Protein AF-A0AAE3HNA1-F1 (afdb_monomer_lite)

Foldseek 3Di:
DDDDDDDDPDPDPPPPPPDPPPDPPPPPPDPPDAQDPVLLVVLLVQCLVPLLPSLVSLVRVVSNCVPVVLADADDDCLLLVLVPDPVQDPSLSSSLVSQLVSQQVVVCVVVVHNDGDSLSSLVSSLVVVVVVCVVPVPDDDPLSVVLVVCVVVVNNSVSSCVSPPDPPPPD

Structure (mmCIF, N/CA/C/O backbone):
data_AF-A0AAE3HNA1-F1
#
_entry.id   AF-A0AAE3HNA1-F1
#
loop_
_atom_site.group_PDB
_atom_site.id
_atom_site.type_symbol
_atom_site.label_atom_id
_atom_site.label_alt_id
_atom_site.label_comp_id
_atom_site.label_asym_id
_atom_site.label_entity_id
_atom_site.label_seq_id
_atom_site.pdbx_PDB_ins_code
_atom_site.Cartn_x
_atom_site.Cartn_y
_atom_site.Cartn_z
_atom_site.occupancy
_atom_site.B_iso_or_equiv
_atom_site.auth_seq_id
_atom_site.auth_comp_id
_atom_site.auth_asym_id
_atom_site.auth_atom_id
_atom_site.pdbx_PDB_model_num
ATOM 1 N N . MET A 1 1 ? 26.282 79.566 -9.512 1.00 41.69 1 MET A N 1
ATOM 2 C CA . MET A 1 1 ? 27.658 79.665 -8.970 1.00 41.69 1 MET A CA 1
ATOM 3 C C . MET A 1 1 ? 28.202 78.246 -8.859 1.00 41.69 1 MET A C 1
ATOM 5 O O . MET A 1 1 ? 27.621 77.474 -8.119 1.00 41.69 1 MET A O 1
ATOM 9 N N . HIS A 1 2 ? 29.028 77.785 -9.811 1.00 50.00 2 HIS A N 1
ATOM 10 C CA . HIS A 1 2 ? 30.511 77.791 -9.738 1.00 50.00 2 HIS A CA 1
ATOM 11 C C . HIS A 1 2 ? 30.996 77.009 -8.497 1.00 50.00 2 HIS A C 1
ATOM 13 O O . HIS A 1 2 ? 30.701 77.446 -7.397 1.00 50.00 2 HIS A O 1
ATOM 19 N N . TYR A 1 3 ? 31.664 75.849 -8.551 1.00 51.16 3 TYR A N 1
ATOM 20 C CA . TYR A 1 3 ? 32.868 75.396 -9.281 1.00 51.16 3 TYR A CA 1
ATOM 21 C C . TYR A 1 3 ? 32.835 73.838 -9.339 1.00 51.16 3 TYR A C 1
ATOM 23 O O . TYR A 1 3 ? 32.385 73.227 -8.382 1.00 51.16 3 TYR A O 1
ATOM 31 N N . MET A 1 4 ? 33.115 73.113 -10.430 1.00 50.62 4 MET A N 1
ATOM 32 C CA . MET A 1 4 ? 34.336 72.980 -11.246 1.00 50.62 4 MET A CA 1
ATOM 33 C C . MET A 1 4 ? 35.425 72.064 -10.632 1.00 50.62 4 MET A C 1
ATOM 35 O O . MET A 1 4 ? 35.995 72.421 -9.609 1.00 50.62 4 MET A O 1
ATOM 39 N N . LYS A 1 5 ? 35.812 71.019 -11.407 1.00 53.47 5 LYS A N 1
ATOM 40 C CA . LYS A 1 5 ? 37.110 70.280 -11.417 1.00 53.47 5 LYS A CA 1
ATOM 41 C C . LYS A 1 5 ? 37.351 69.348 -10.200 1.00 53.47 5 LYS A C 1
ATOM 43 O O . LYS A 1 5 ? 37.182 69.775 -9.077 1.00 53.47 5 LYS A O 1
ATOM 48 N N . ARG A 1 6 ? 37.828 68.098 -10.302 1.00 55.09 6 ARG A N 1
ATOM 49 C CA . ARG A 1 6 ? 38.855 67.497 -11.184 1.00 55.09 6 ARG A CA 1
ATOM 50 C C . ARG A 1 6 ? 39.138 66.050 -10.709 1.00 55.09 6 ARG A C 1
ATOM 52 O O . ARG A 1 6 ? 38.992 65.814 -9.518 1.00 55.09 6 ARG A O 1
ATOM 59 N N . CYS A 1 7 ? 39.740 65.226 -11.580 1.00 45.84 7 CYS A N 1
ATOM 60 C CA . CYS A 1 7 ? 40.621 64.087 -11.237 1.00 45.84 7 CYS A CA 1
ATOM 61 C C . CYS A 1 7 ? 39.931 62.861 -10.596 1.00 45.84 7 CYS A C 1
ATOM 63 O O . CYS A 1 7 ? 39.050 62.992 -9.772 1.00 45.84 7 CYS A O 1
ATOM 65 N N . LEU A 1 8 ? 40.270 61.613 -10.892 1.00 56.12 8 LEU A N 1
ATOM 66 C CA . LEU A 1 8 ? 41.415 61.030 -11.573 1.00 56.12 8 LEU A CA 1
ATOM 67 C C . LEU A 1 8 ? 40.927 59.657 -12.061 1.00 56.12 8 LEU A C 1
ATOM 69 O O . LEU A 1 8 ? 40.432 58.866 -11.261 1.00 56.12 8 LEU A O 1
ATOM 73 N N . ILE A 1 9 ? 41.017 59.385 -13.361 1.00 54.09 9 ILE A N 1
ATOM 74 C CA . ILE A 1 9 ? 40.744 58.052 -13.906 1.00 54.09 9 ILE A CA 1
ATOM 75 C C . ILE A 1 9 ? 41.926 57.170 -13.503 1.00 54.09 9 ILE A C 1
ATOM 77 O O . ILE A 1 9 ? 43.026 57.322 -14.031 1.00 54.09 9 ILE A O 1
ATOM 81 N N . LEU A 1 10 ? 41.708 56.294 -12.525 1.00 55.12 10 LEU A N 1
ATOM 82 C CA . LEU A 1 10 ? 42.666 55.278 -12.102 1.00 55.12 10 LEU A CA 1
ATOM 83 C C . LEU A 1 10 ? 42.413 54.026 -12.948 1.00 55.12 10 LEU A C 1
ATOM 85 O O . LEU A 1 10 ? 41.549 53.205 -12.655 1.00 55.12 10 LEU A O 1
ATOM 89 N N . LEU A 1 11 ? 43.146 53.937 -14.057 1.00 55.12 11 LEU A N 1
ATOM 90 C CA . LEU A 1 11 ? 43.232 52.754 -14.907 1.00 55.12 11 LEU A CA 1
ATOM 91 C C . LEU A 1 11 ? 44.055 51.699 -14.157 1.00 55.12 11 LEU A C 1
ATOM 93 O O . LEU A 1 11 ? 45.282 51.673 -14.228 1.00 55.12 11 LEU A O 1
ATOM 97 N N . VAL A 1 12 ? 43.371 50.864 -13.377 1.00 64.06 12 VAL A N 1
ATOM 98 C CA . VAL A 1 12 ? 43.968 49.686 -12.745 1.00 64.06 12 VAL A CA 1
ATOM 99 C C . VAL A 1 12 ? 44.123 48.619 -13.826 1.00 64.06 12 VAL A C 1
ATOM 101 O O . VAL A 1 12 ? 43.146 48.022 -14.272 1.00 64.06 12 VAL A O 1
ATOM 104 N N . LEU A 1 13 ? 45.363 48.407 -14.277 1.00 50.62 13 LEU A N 1
ATOM 105 C CA . LEU A 1 13 ? 45.740 47.229 -15.055 1.00 50.62 13 LEU A CA 1
ATOM 106 C C . LEU A 1 13 ? 45.528 45.985 -14.178 1.00 50.62 13 LEU A C 1
ATOM 108 O O . LEU A 1 13 ? 46.375 45.642 -13.355 1.00 50.62 13 LEU A O 1
ATOM 112 N N . CYS A 1 14 ? 44.400 45.299 -14.360 1.00 52.56 14 CYS A N 1
ATOM 113 C CA . CYS A 1 14 ? 44.241 43.927 -13.893 1.00 52.56 14 CYS A CA 1
ATOM 114 C C . CYS A 1 14 ? 45.114 43.024 -14.768 1.00 52.56 14 CYS A C 1
ATOM 116 O O . CYS A 1 14 ? 44.762 42.692 -15.899 1.00 52.56 14 CYS A O 1
ATOM 118 N N . ALA A 1 15 ? 46.275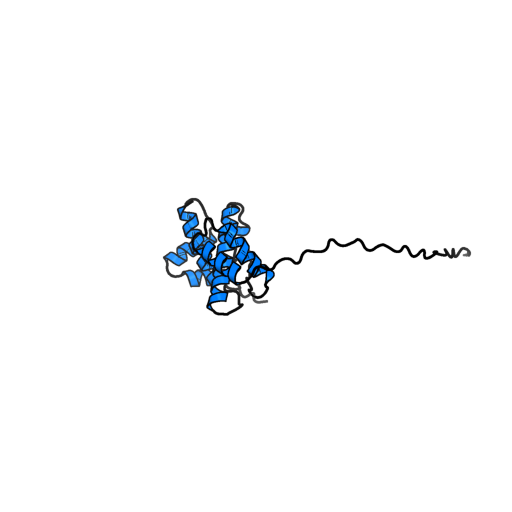 42.645 -14.238 1.00 56.34 15 ALA A N 1
ATOM 119 C CA . ALA A 1 15 ? 47.047 41.533 -14.760 1.00 56.34 15 ALA A CA 1
ATOM 120 C C . ALA A 1 15 ? 46.180 40.267 -14.670 1.00 56.34 15 ALA A C 1
ATOM 122 O O . ALA A 1 15 ? 45.877 39.785 -13.581 1.00 56.34 15 ALA A O 1
ATOM 123 N N . MET A 1 16 ? 45.747 39.761 -15.823 1.00 59.88 16 MET A N 1
ATOM 124 C CA . MET A 1 16 ? 45.031 38.494 -15.961 1.00 59.88 16 MET A CA 1
ATOM 125 C C . MET A 1 16 ? 46.012 37.346 -15.699 1.00 59.88 16 MET A C 1
ATOM 127 O O . MET A 1 16 ? 46.535 36.727 -16.625 1.00 59.88 16 MET A O 1
ATOM 131 N N . THR A 1 17 ? 46.311 37.071 -14.432 1.00 63.53 17 THR A N 1
ATOM 132 C CA . THR A 1 17 ? 46.948 35.813 -14.049 1.00 63.53 17 THR A CA 1
ATOM 133 C C . THR A 1 17 ? 45.918 34.711 -14.260 1.00 63.53 17 THR A C 1
ATOM 135 O O . THR A 1 17 ? 45.008 34.549 -13.449 1.00 63.53 17 THR A O 1
ATOM 138 N N . SER A 1 18 ? 46.030 33.989 -15.376 1.00 60.44 18 SER A N 1
ATOM 139 C CA . SER A 1 18 ? 45.295 32.742 -15.591 1.00 60.44 18 SER A CA 1
ATOM 140 C C . SER A 1 18 ? 45.758 31.738 -14.542 1.00 60.44 18 SER A C 1
ATOM 142 O O . SER A 1 18 ? 46.780 31.075 -14.702 1.00 60.44 18 SER A O 1
ATOM 144 N N . VAL A 1 19 ? 45.034 31.673 -13.429 1.00 67.06 19 VAL A N 1
ATOM 145 C CA . VAL A 1 19 ? 45.132 30.554 -12.502 1.00 67.06 19 VAL A CA 1
ATOM 146 C C . VAL A 1 19 ? 44.457 29.391 -13.212 1.00 67.06 19 VAL A C 1
ATOM 148 O O . VAL A 1 19 ? 43.245 29.408 -13.413 1.00 67.06 19 VAL A O 1
ATOM 151 N N . ALA A 1 20 ? 45.249 28.412 -13.647 1.00 69.38 20 ALA A N 1
ATOM 152 C CA . ALA A 1 20 ? 44.728 27.113 -14.038 1.00 69.38 20 ALA A CA 1
ATOM 153 C C . ALA A 1 20 ? 44.103 26.492 -12.783 1.00 69.38 20 ALA A C 1
ATOM 155 O O . ALA A 1 20 ? 44.800 25.928 -11.940 1.00 69.38 20 ALA A O 1
ATOM 156 N N . VAL A 1 21 ? 42.798 26.697 -12.607 1.00 74.44 21 VAL A N 1
ATOM 157 C CA . VAL A 1 21 ? 42.011 25.988 -11.604 1.00 74.44 21 VAL A CA 1
ATOM 158 C C . VAL A 1 21 ? 42.006 24.540 -12.067 1.00 74.44 21 VAL A C 1
ATOM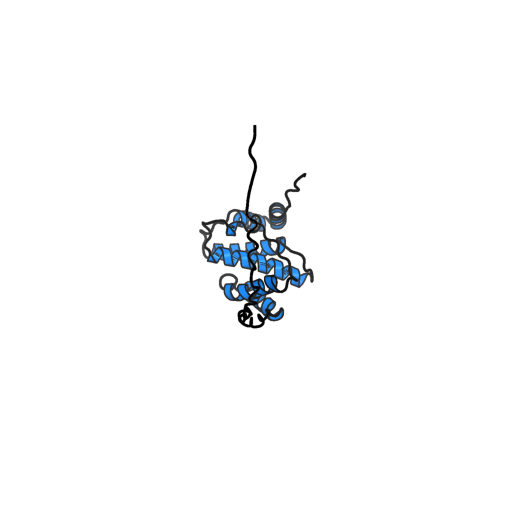 160 O O . VAL A 1 21 ? 41.356 24.211 -13.054 1.00 74.44 21 VAL A O 1
ATOM 163 N N . ALA A 1 22 ? 42.814 23.703 -11.416 1.00 71.31 22 ALA A N 1
ATOM 164 C CA . ALA A 1 22 ? 42.706 22.263 -11.569 1.00 71.31 22 ALA A CA 1
ATOM 165 C C . ALA A 1 22 ? 41.263 21.898 -11.215 1.00 71.31 22 ALA A C 1
ATOM 167 O O . ALA A 1 22 ? 40.828 22.149 -10.087 1.00 71.31 22 ALA A O 1
ATOM 168 N N . GLU A 1 23 ? 40.511 21.413 -12.203 1.00 72.75 23 GLU A N 1
ATOM 169 C CA . GLU A 1 23 ? 39.147 20.954 -11.986 1.00 72.75 23 GLU A CA 1
ATOM 170 C C . GLU A 1 23 ? 39.203 19.885 -10.888 1.00 72.75 23 GLU A C 1
ATOM 172 O O . GLU A 1 23 ? 40.023 18.964 -10.983 1.00 72.75 23 GLU A O 1
ATOM 177 N N . PRO A 1 24 ? 38.440 20.048 -9.792 1.00 76.31 24 PRO A N 1
ATOM 178 C CA . PRO A 1 24 ? 38.412 19.052 -8.739 1.00 76.31 24 PRO A CA 1
ATOM 179 C C . PRO A 1 24 ? 38.017 17.721 -9.371 1.00 76.31 24 PRO A C 1
ATOM 181 O O . PRO A 1 24 ? 37.019 17.647 -10.082 1.00 76.31 24 PRO A O 1
ATOM 184 N N . ASP A 1 25 ? 38.841 16.704 -9.132 1.00 74.31 25 ASP A N 1
ATOM 185 C CA . ASP A 1 25 ? 38.638 15.337 -9.602 1.00 74.31 25 ASP A CA 1
ATOM 186 C C . ASP A 1 25 ? 37.296 14.858 -9.027 1.00 74.31 25 ASP A C 1
ATOM 188 O O . ASP A 1 25 ? 37.198 14.504 -7.846 1.00 74.31 25 ASP A O 1
ATOM 192 N N . GLU A 1 26 ? 36.216 14.992 -9.806 1.00 76.94 26 GLU A N 1
ATOM 193 C CA . GLU A 1 26 ? 34.891 14.614 -9.335 1.00 76.94 26 GLU A CA 1
ATOM 194 C C . GLU A 1 26 ? 34.929 13.115 -9.034 1.00 76.94 26 GLU A C 1
ATOM 196 O O . GLU A 1 26 ? 35.356 12.330 -9.890 1.00 76.94 26 GLU A O 1
ATOM 201 N N . PRO A 1 27 ? 34.506 12.686 -7.829 1.00 75.88 27 PRO A N 1
ATOM 202 C CA . PRO A 1 27 ? 34.518 11.279 -7.477 1.00 75.88 27 PRO A CA 1
ATOM 203 C C . PRO A 1 27 ? 33.754 10.516 -8.553 1.00 75.88 27 PRO A C 1
ATOM 205 O O . PRO A 1 27 ? 32.566 10.760 -8.775 1.00 75.88 27 PRO A O 1
ATOM 208 N N . ARG A 1 28 ? 34.471 9.626 -9.252 1.00 73.56 28 ARG A N 1
ATOM 209 C CA . ARG A 1 28 ? 33.941 8.800 -10.336 1.00 73.56 28 ARG A CA 1
ATOM 210 C C . ARG A 1 28 ? 32.699 8.088 -9.801 1.00 73.56 28 ARG A C 1
ATOM 212 O O . ARG A 1 28 ? 32.819 7.154 -9.013 1.00 73.56 28 ARG A O 1
ATOM 219 N N . ARG A 1 29 ? 31.512 8.570 -10.183 1.00 69.25 29 ARG A N 1
ATOM 220 C CA . ARG A 1 29 ? 30.237 7.965 -9.788 1.00 69.25 29 ARG A CA 1
ATOM 221 C C . ARG A 1 29 ? 30.242 6.548 -10.336 1.00 69.25 29 ARG A C 1
ATOM 223 O O . ARG A 1 29 ? 30.259 6.366 -11.554 1.00 69.25 29 ARG A O 1
ATOM 230 N N . GLU A 1 30 ? 30.291 5.557 -9.451 1.00 65.81 30 GLU A N 1
ATOM 231 C CA . GLU A 1 30 ? 30.072 4.182 -9.876 1.00 65.81 30 GLU A CA 1
ATOM 232 C C . GLU A 1 30 ? 28.720 4.122 -10.598 1.00 65.81 30 GLU A C 1
ATOM 234 O O . GLU A 1 30 ? 27.766 4.763 -10.135 1.00 65.81 30 GLU A O 1
ATOM 239 N N . PRO A 1 31 ? 28.623 3.418 -11.742 1.00 66.06 31 PRO A N 1
ATOM 240 C CA . PRO A 1 31 ? 27.353 3.240 -12.425 1.00 66.06 31 PRO A CA 1
ATOM 241 C C . PRO A 1 31 ? 26.350 2.682 -11.417 1.00 66.06 31 PRO A C 1
ATOM 243 O O . PRO A 1 31 ? 26.531 1.572 -10.914 1.00 66.06 31 PRO A O 1
ATOM 246 N N . GLN A 1 32 ? 25.326 3.464 -11.070 1.00 70.88 32 GLN A N 1
ATOM 247 C CA . GLN A 1 32 ? 24.271 2.975 -10.195 1.00 70.88 32 GLN A CA 1
ATOM 248 C C . GLN A 1 32 ? 23.604 1.815 -10.923 1.00 70.88 32 GLN A C 1
ATOM 250 O O . GLN A 1 32 ? 23.008 1.997 -11.983 1.00 70.88 32 GLN A O 1
ATOM 255 N N . ARG A 1 33 ? 23.782 0.602 -10.394 1.00 74.56 33 ARG A N 1
ATOM 256 C CA . ARG A 1 33 ? 23.154 -0.590 -10.953 1.00 74.56 33 ARG A CA 1
ATOM 257 C C . ARG A 1 33 ? 21.644 -0.415 -10.818 1.00 74.56 33 ARG A C 1
ATOM 259 O O . ARG A 1 33 ? 21.127 -0.383 -9.698 1.00 74.56 33 ARG A O 1
ATOM 266 N N . THR A 1 34 ? 20.978 -0.259 -11.955 1.00 88.50 34 THR A N 1
ATOM 267 C CA . THR A 1 34 ? 19.521 -0.220 -12.044 1.00 88.50 34 THR A CA 1
ATOM 268 C C . THR A 1 34 ? 18.964 -1.574 -11.610 1.00 88.50 34 THR A C 1
ATOM 270 O O . THR A 1 34 ? 19.585 -2.619 -11.834 1.00 88.50 34 THR A O 1
ATOM 273 N N . VAL A 1 35 ? 17.827 -1.559 -10.913 1.00 93.94 35 VAL A N 1
ATOM 274 C CA . VAL A 1 35 ? 17.120 -2.791 -10.533 1.00 93.94 35 VAL A CA 1
ATOM 275 C C . VAL A 1 35 ? 16.569 -3.436 -11.805 1.00 93.94 35 VAL A C 1
ATOM 277 O O . VAL A 1 35 ? 15.977 -2.746 -12.630 1.00 93.94 35 VAL A O 1
ATOM 280 N N . ALA A 1 36 ? 16.780 -4.739 -11.997 1.00 94.75 36 ALA A N 1
ATOM 281 C CA . ALA A 1 36 ? 16.198 -5.437 -13.139 1.00 94.75 36 ALA A CA 1
ATOM 282 C C . ALA A 1 36 ? 14.690 -5.638 -12.926 1.00 94.75 36 ALA A C 1
ATOM 284 O O . ALA A 1 36 ? 14.255 -5.915 -11.808 1.00 94.75 36 ALA A O 1
ATOM 285 N N . LYS A 1 37 ? 13.892 -5.573 -14.002 1.00 94.50 37 LYS A N 1
ATOM 286 C CA . LYS A 1 37 ? 12.435 -5.787 -13.932 1.00 94.50 37 LYS A CA 1
ATOM 287 C C . LYS A 1 37 ? 12.067 -7.118 -13.267 1.00 94.50 37 LYS A C 1
ATOM 289 O O . LYS A 1 37 ? 11.152 -7.151 -12.455 1.00 94.50 37 LYS A O 1
ATOM 294 N N . SER A 1 38 ? 12.788 -8.199 -13.575 1.00 96.19 38 SER A N 1
ATOM 295 C CA . SER A 1 38 ? 12.564 -9.515 -12.956 1.00 96.19 38 SER A CA 1
ATOM 296 C C . SER A 1 38 ? 12.725 -9.475 -11.436 1.00 96.19 38 SER A C 1
ATOM 298 O O . SER A 1 38 ? 11.866 -9.981 -10.727 1.00 96.19 38 SER A O 1
ATOM 300 N N . ASP A 1 39 ? 13.764 -8.799 -10.938 1.00 96.56 39 ASP A N 1
ATOM 301 C CA . ASP A 1 39 ? 14.030 -8.685 -9.499 1.00 96.56 39 ASP A CA 1
ATOM 302 C C . ASP A 1 39 ? 12.926 -7.877 -8.798 1.00 96.56 39 ASP A C 1
ATOM 304 O O . ASP A 1 39 ? 12.551 -8.171 -7.665 1.00 96.56 39 ASP A O 1
ATOM 308 N N . ALA A 1 40 ? 12.389 -6.856 -9.475 1.00 96.69 40 ALA A N 1
ATOM 309 C CA . ALA A 1 40 ? 11.267 -6.069 -8.974 1.00 96.69 40 ALA A CA 1
ATOM 310 C C . ALA A 1 40 ? 9.966 -6.882 -8.910 1.00 96.69 40 ALA A C 1
ATOM 312 O O . ALA A 1 40 ? 9.238 -6.772 -7.928 1.00 96.69 40 ALA A O 1
ATOM 313 N N . VAL A 1 41 ? 9.688 -7.711 -9.920 1.00 97.19 41 VAL A N 1
ATOM 314 C CA . VAL A 1 41 ? 8.512 -8.599 -9.942 1.00 97.19 41 VAL A CA 1
ATOM 315 C C . VAL A 1 41 ? 8.616 -9.677 -8.859 1.00 97.19 41 VAL A C 1
ATOM 317 O O . VAL A 1 41 ? 7.666 -9.884 -8.110 1.00 97.19 41 VAL A O 1
ATOM 320 N N . ASP A 1 42 ? 9.781 -10.306 -8.694 1.00 98.12 42 ASP A N 1
ATOM 321 C CA . ASP A 1 42 ? 9.995 -11.290 -7.625 1.00 98.12 42 ASP A CA 1
ATOM 322 C C . ASP A 1 42 ? 9.820 -10.656 -6.235 1.00 98.12 42 ASP A C 1
ATOM 324 O O . ASP A 1 42 ? 9.208 -11.237 -5.334 1.00 98.12 42 ASP A O 1
ATOM 328 N N . ALA A 1 43 ? 10.315 -9.428 -6.060 1.00 98.19 43 ALA A N 1
ATOM 329 C CA . ALA A 1 43 ? 10.148 -8.680 -4.823 1.00 98.19 43 ALA A CA 1
ATOM 330 C C . ALA A 1 43 ? 8.693 -8.247 -4.570 1.00 98.19 43 ALA A C 1
ATOM 332 O O . ALA A 1 43 ? 8.261 -8.229 -3.416 1.00 98.19 43 ALA A O 1
ATOM 333 N N . LEU A 1 44 ? 7.934 -7.916 -5.620 1.00 98.31 44 LEU A N 1
ATOM 334 C CA . LEU A 1 44 ? 6.500 -7.636 -5.530 1.00 98.31 44 LEU A CA 1
ATOM 335 C C . LEU A 1 44 ? 5.750 -8.856 -4.986 1.00 98.31 44 LEU A C 1
ATOM 337 O O . LEU A 1 44 ? 5.062 -8.732 -3.975 1.00 98.31 44 LEU A O 1
ATOM 341 N N . HIS A 1 45 ? 5.954 -10.033 -5.584 1.00 98.38 45 HIS A N 1
ATOM 342 C CA . HIS A 1 45 ? 5.318 -11.270 -5.126 1.00 98.38 45 HIS A CA 1
ATOM 343 C C . HIS A 1 45 ? 5.718 -11.614 -3.684 1.00 98.38 45 HIS A C 1
ATOM 345 O O . HIS A 1 45 ? 4.861 -11.882 -2.846 1.00 98.38 45 HIS A O 1
ATOM 351 N N . SER A 1 46 ? 7.010 -11.504 -3.349 1.00 98.50 46 SER A N 1
ATOM 352 C CA . SER A 1 46 ? 7.481 -11.741 -1.980 1.00 98.50 46 SER A CA 1
ATOM 353 C C . SER A 1 46 ? 6.849 -10.789 -0.959 1.00 98.50 46 SER A C 1
ATOM 355 O O . SER A 1 46 ? 6.618 -11.195 0.179 1.00 98.50 46 SER A O 1
ATOM 357 N N . PHE A 1 47 ? 6.595 -9.528 -1.327 1.00 98.69 47 PHE A N 1
ATOM 358 C CA . PHE A 1 47 ? 5.862 -8.597 -0.471 1.00 98.69 47 PHE A CA 1
ATOM 359 C C . PHE A 1 47 ? 4.381 -8.968 -0.380 1.00 98.69 47 PHE A C 1
ATOM 361 O O . PHE A 1 47 ? 3.805 -8.865 0.699 1.00 98.69 47 PHE A O 1
ATOM 368 N N . GLN A 1 48 ? 3.768 -9.408 -1.480 1.00 98.38 48 GLN A N 1
ATOM 369 C CA . GLN A 1 48 ? 2.352 -9.762 -1.498 1.00 98.38 48 GLN A CA 1
ATOM 370 C C . GLN A 1 48 ? 2.022 -10.973 -0.618 1.00 98.38 48 GLN A C 1
ATOM 372 O O . GLN A 1 48 ? 0.974 -10.985 0.041 1.00 98.38 48 GLN A O 1
ATOM 377 N N . ASP A 1 49 ? 2.945 -11.932 -0.551 1.00 98.44 49 ASP A N 1
ATOM 378 C CA . ASP A 1 49 ? 2.844 -13.123 0.292 1.00 98.44 49 ASP A CA 1
ATOM 379 C C . ASP A 1 49 ? 2.871 -12.784 1.796 1.00 98.44 49 ASP A C 1
ATOM 381 O O . ASP A 1 49 ? 2.053 -13.296 2.566 1.00 98.44 49 ASP A O 1
ATOM 385 N N . ASP A 1 50 ? 3.767 -11.887 2.225 1.00 98.50 50 ASP A N 1
ATOM 386 C CA . ASP A 1 50 ? 3.894 -11.446 3.624 1.00 98.50 50 ASP A CA 1
ATOM 387 C C . ASP A 1 50 ? 4.119 -9.924 3.733 1.00 98.50 50 ASP A C 1
ATOM 389 O O . ASP A 1 50 ? 5.231 -9.456 4.014 1.00 98.50 50 ASP A O 1
ATOM 393 N N . PRO A 1 51 ? 3.065 -9.107 3.563 1.00 98.31 51 PRO A N 1
ATOM 394 C CA . PRO A 1 51 ? 3.207 -7.652 3.522 1.00 98.31 51 PRO A CA 1
ATOM 395 C C . PRO A 1 51 ? 3.597 -7.058 4.879 1.00 98.31 51 PRO A C 1
ATOM 397 O O . PRO A 1 51 ? 4.170 -5.968 4.943 1.00 98.31 51 PRO A O 1
ATOM 400 N N . LEU A 1 52 ? 3.325 -7.767 5.983 1.00 98.25 52 LEU A N 1
ATOM 401 C CA . LEU A 1 52 ? 3.647 -7.278 7.321 1.00 98.25 52 LEU A CA 1
ATOM 402 C C . LEU A 1 52 ? 5.141 -7.376 7.620 1.00 98.25 52 LEU A C 1
ATOM 404 O O . LEU A 1 52 ? 5.633 -6.573 8.414 1.00 98.25 52 LEU A O 1
ATOM 408 N N . ASN A 1 53 ? 5.872 -8.295 6.983 1.00 98.19 53 ASN A N 1
ATOM 409 C CA . ASN A 1 53 ? 7.326 -8.428 7.128 1.00 98.19 53 ASN A CA 1
ATOM 410 C C . ASN A 1 53 ? 8.109 -8.108 5.841 1.00 98.19 53 ASN A C 1
ATOM 412 O O . ASN A 1 53 ? 9.335 -8.008 5.879 1.00 98.19 53 ASN A O 1
ATOM 416 N N . GLY A 1 54 ? 7.422 -7.871 4.724 1.00 97.69 54 GLY A N 1
ATOM 417 C CA . GLY A 1 54 ? 8.005 -7.724 3.390 1.00 97.69 54 GLY A CA 1
ATOM 418 C C . GLY A 1 54 ? 8.661 -6.377 3.068 1.00 97.69 54 GLY A C 1
ATOM 419 O O . GLY A 1 54 ? 9.012 -6.145 1.914 1.00 97.69 54 GLY A O 1
ATOM 420 N N . LEU A 1 55 ? 8.861 -5.468 4.030 1.00 98.31 55 LEU A N 1
ATOM 421 C CA . LEU A 1 55 ? 9.471 -4.152 3.757 1.00 98.31 55 LEU A CA 1
ATOM 422 C C . LEU A 1 55 ? 10.827 -4.211 3.016 1.00 98.31 55 LEU A C 1
ATOM 424 O O . LEU A 1 55 ? 11.045 -3.361 2.152 1.00 98.31 55 LEU A O 1
ATOM 428 N N . PRO A 1 56 ? 11.738 -5.171 3.285 1.00 98.00 56 PRO A N 1
ATOM 429 C CA . PRO A 1 56 ? 12.957 -5.314 2.488 1.00 98.00 56 PRO A CA 1
ATOM 430 C C . PRO A 1 56 ? 12.682 -5.599 1.005 1.00 98.00 56 PRO A C 1
ATOM 432 O O . PRO A 1 56 ? 13.339 -5.015 0.147 1.00 98.00 56 PRO A O 1
ATOM 435 N N . ALA A 1 57 ? 11.689 -6.438 0.694 1.00 98.25 57 ALA A N 1
ATOM 436 C CA . ALA A 1 57 ? 11.267 -6.694 -0.681 1.00 98.25 57 ALA A CA 1
ATOM 437 C C . ALA A 1 57 ? 10.618 -5.442 -1.293 1.00 98.25 57 ALA A C 1
ATOM 439 O O . ALA A 1 57 ? 10.936 -5.055 -2.417 1.00 98.25 57 ALA A O 1
ATOM 440 N N . ALA A 1 58 ? 9.815 -4.717 -0.509 1.00 98.19 58 ALA A N 1
ATOM 441 C CA . ALA A 1 58 ? 9.181 -3.488 -0.967 1.00 98.19 58 ALA A CA 1
ATOM 442 C C . ALA A 1 58 ? 10.156 -2.412 -1.446 1.00 98.19 58 ALA A C 1
ATOM 444 O O . ALA A 1 58 ? 9.875 -1.699 -2.412 1.00 98.19 58 ALA A O 1
ATOM 445 N N . GLN A 1 59 ? 11.331 -2.320 -0.821 1.00 97.44 59 GLN A N 1
ATOM 446 C CA . GLN A 1 59 ? 12.380 -1.399 -1.256 1.00 97.44 59 GLN A CA 1
ATOM 447 C C . GLN A 1 59 ? 12.848 -1.678 -2.689 1.00 97.44 59 GLN A C 1
ATOM 449 O O . GLN A 1 59 ? 13.165 -0.733 -3.408 1.00 97.44 59 GLN A O 1
ATOM 454 N N . ILE A 1 60 ? 12.871 -2.942 -3.117 1.00 97.56 60 ILE A N 1
ATOM 455 C CA . ILE A 1 60 ? 13.371 -3.348 -4.434 1.00 97.56 60 ILE A CA 1
ATOM 456 C C . ILE A 1 60 ? 12.404 -2.894 -5.530 1.00 97.56 60 ILE A C 1
ATOM 458 O O . ILE A 1 60 ? 12.817 -2.156 -6.427 1.00 97.56 60 ILE A O 1
ATOM 462 N N . PHE A 1 61 ? 11.118 -3.256 -5.442 1.00 97.19 61 PHE A N 1
ATOM 463 C CA . PHE A 1 61 ? 10.151 -2.852 -6.468 1.00 97.19 61 PHE A CA 1
ATOM 464 C C . PHE A 1 61 ? 9.860 -1.349 -6.428 1.00 97.19 61 PHE A C 1
ATOM 466 O O . PHE A 1 61 ? 9.735 -0.727 -7.477 1.00 97.19 61 PHE A O 1
ATOM 473 N N . THR A 1 62 ? 9.837 -0.722 -5.245 1.00 96.31 62 THR A N 1
ATOM 474 C CA . THR A 1 62 ? 9.626 0.734 -5.144 1.00 96.31 62 THR A CA 1
ATOM 475 C C . THR A 1 62 ? 10.783 1.495 -5.789 1.00 96.31 62 THR A C 1
ATOM 477 O O . THR A 1 62 ? 10.573 2.507 -6.458 1.00 96.31 62 THR A O 1
ATOM 480 N N . LYS A 1 63 ? 12.020 1.005 -5.619 1.00 95.56 63 LYS A N 1
ATOM 481 C CA . LYS A 1 63 ? 13.193 1.567 -6.294 1.00 95.56 63 LYS A CA 1
ATOM 482 C C . LYS A 1 63 ? 13.080 1.416 -7.811 1.00 95.56 63 LYS A C 1
ATOM 484 O O . LYS A 1 63 ? 13.311 2.393 -8.512 1.00 95.56 63 LYS A O 1
ATOM 489 N N . TYR A 1 64 ? 12.688 0.239 -8.299 1.00 95.00 64 TYR A N 1
ATOM 490 C CA . TYR A 1 64 ? 12.474 0.002 -9.728 1.00 95.00 64 TYR A CA 1
ATOM 491 C C . TYR A 1 64 ? 11.430 0.959 -10.322 1.00 95.00 64 TYR A C 1
ATOM 493 O O . TYR A 1 64 ? 11.746 1.681 -11.263 1.00 95.00 64 TYR A O 1
ATOM 501 N N . VAL A 1 65 ? 10.244 1.056 -9.711 1.00 94.31 65 VAL A N 1
ATOM 502 C CA . VAL A 1 65 ? 9.174 1.983 -10.130 1.00 94.31 65 VAL A CA 1
ATOM 503 C C . VAL A 1 65 ? 9.673 3.431 -10.184 1.00 94.31 65 VAL A C 1
ATOM 505 O O . VAL A 1 65 ? 9.385 4.157 -11.130 1.00 94.31 65 VAL A O 1
ATOM 508 N N . LYS A 1 66 ? 10.467 3.854 -9.193 1.00 92.75 66 LYS A N 1
ATOM 509 C CA . LYS A 1 66 ? 11.009 5.216 -9.123 1.00 92.75 66 LYS A CA 1
ATOM 510 C C . LYS A 1 66 ? 12.080 5.509 -10.182 1.00 92.75 66 LYS A C 1
ATOM 512 O O . LYS A 1 66 ? 12.188 6.652 -10.619 1.00 92.75 66 LYS A O 1
ATOM 517 N N . GLU A 1 67 ? 12.922 4.533 -10.515 1.00 91.62 67 GLU A N 1
ATOM 518 C CA . GLU A 1 67 ? 14.113 4.735 -11.355 1.00 91.62 67 GLU A CA 1
ATOM 519 C C . GLU A 1 67 ? 13.876 4.457 -12.842 1.00 91.62 67 GLU A C 1
ATOM 521 O O . GLU A 1 67 ? 14.452 5.153 -13.673 1.00 91.62 67 GLU A O 1
ATOM 526 N N . ASP A 1 68 ? 13.052 3.463 -13.184 1.00 83.00 68 ASP A N 1
ATOM 527 C CA . ASP A 1 68 ? 12.843 3.033 -14.576 1.00 83.00 68 ASP A CA 1
ATOM 528 C C . ASP A 1 68 ? 12.014 4.054 -15.376 1.00 83.00 68 ASP A C 1
ATOM 530 O O . ASP A 1 68 ? 12.119 4.142 -16.595 1.00 83.00 68 ASP A O 1
ATOM 534 N N . GLY A 1 69 ? 11.187 4.855 -14.690 1.00 72.88 69 GLY A N 1
ATOM 535 C CA . GLY A 1 69 ? 10.357 5.907 -15.289 1.00 72.88 69 GLY A CA 1
ATOM 536 C C . GLY A 1 69 ? 9.214 5.398 -16.174 1.00 72.88 69 GLY A C 1
ATOM 537 O O . GLY A 1 69 ? 8.409 6.198 -16.644 1.00 72.88 69 GLY A O 1
ATOM 538 N N . GLU A 1 70 ? 9.130 4.084 -16.398 1.00 84.62 70 GLU A N 1
ATOM 539 C CA . GLU A 1 70 ? 8.074 3.459 -17.188 1.00 84.62 70 GLU A CA 1
ATOM 540 C C . GLU A 1 70 ? 6.751 3.336 -16.435 1.00 84.62 70 GLU A C 1
ATOM 542 O O . GLU A 1 70 ? 5.709 3.369 -17.076 1.00 84.62 70 GLU A O 1
ATOM 547 N N . TYR A 1 71 ? 6.787 3.201 -15.109 1.00 88.06 71 TYR A N 1
ATOM 548 C CA . TYR A 1 71 ? 5.592 3.050 -14.282 1.00 88.06 71 TYR A CA 1
ATOM 549 C C . TYR A 1 71 ? 5.288 4.377 -13.607 1.00 88.06 71 TYR A C 1
ATOM 551 O O . TYR A 1 71 ? 6.133 4.943 -12.908 1.00 88.06 71 TYR A O 1
ATOM 559 N N . HIS A 1 72 ? 4.082 4.885 -13.828 1.00 87.56 72 HIS A N 1
ATOM 560 C CA . HIS A 1 72 ? 3.643 6.134 -13.228 1.00 87.56 72 HIS A CA 1
ATOM 561 C C . HIS A 1 72 ? 2.732 5.837 -12.047 1.00 87.56 72 HIS A C 1
ATOM 563 O O . HIS A 1 72 ? 1.734 5.147 -12.213 1.00 87.56 72 HIS A O 1
ATOM 569 N N . ILE A 1 73 ? 3.076 6.354 -10.868 1.00 91.56 73 ILE A N 1
ATOM 570 C CA . ILE A 1 73 ? 2.219 6.271 -9.686 1.00 91.56 73 ILE A CA 1
ATOM 571 C C . ILE A 1 73 ? 1.959 7.686 -9.195 1.00 91.56 73 ILE A C 1
ATOM 573 O O . ILE A 1 73 ? 2.892 8.387 -8.786 1.00 91.56 73 ILE A O 1
ATOM 577 N N . SER A 1 74 ? 0.697 8.102 -9.242 1.00 90.19 74 SER A N 1
ATOM 578 C CA . SER A 1 74 ? 0.274 9.388 -8.703 1.00 90.19 74 SER A CA 1
ATOM 579 C C . SER A 1 74 ? 0.048 9.258 -7.202 1.00 90.19 74 SER A C 1
ATOM 581 O O . SER A 1 74 ? -0.617 8.346 -6.717 1.00 90.19 74 SER A O 1
ATOM 583 N N . MET A 1 75 ? 0.621 10.180 -6.435 1.00 90.31 75 MET A N 1
ATOM 584 C CA . MET A 1 75 ? 0.438 10.235 -4.990 1.00 90.31 75 MET A CA 1
ATOM 585 C C . MET A 1 75 ? 0.093 11.659 -4.584 1.00 90.31 75 MET A C 1
ATOM 587 O O . MET A 1 75 ? 0.915 12.567 -4.696 1.00 90.31 75 MET A O 1
ATOM 591 N N . THR A 1 76 ? -1.110 11.838 -4.053 1.00 92.31 76 THR A N 1
ATOM 592 C CA . THR A 1 76 ? -1.536 13.074 -3.393 1.00 92.31 76 THR A CA 1
ATOM 593 C C . THR A 1 76 ? -1.754 12.800 -1.909 1.00 92.31 76 THR A C 1
ATOM 595 O O . THR A 1 76 ? -1.992 11.660 -1.508 1.00 92.31 76 THR A O 1
ATOM 598 N N . GLU A 1 77 ? -1.704 13.835 -1.068 1.00 91.38 77 GLU A N 1
ATOM 599 C CA . GLU A 1 77 ? -1.966 13.676 0.372 1.00 91.38 77 GLU A CA 1
ATOM 600 C C . GLU A 1 77 ? -3.349 13.068 0.651 1.00 91.38 77 GLU A C 1
ATOM 602 O O . GLU A 1 77 ? -3.511 12.342 1.629 1.00 91.38 77 GLU A O 1
ATOM 607 N N . ARG A 1 78 ? -4.318 13.296 -0.246 1.00 91.06 78 ARG A N 1
ATOM 608 C CA . ARG A 1 78 ? -5.657 12.705 -0.181 1.00 91.06 78 ARG A CA 1
ATOM 609 C C . ARG A 1 78 ? -5.663 11.200 -0.432 1.00 91.06 78 ARG A C 1
ATOM 611 O O . ARG A 1 78 ? -6.479 10.518 0.170 1.00 91.06 78 ARG A O 1
ATOM 618 N N . LEU A 1 79 ? -4.778 10.681 -1.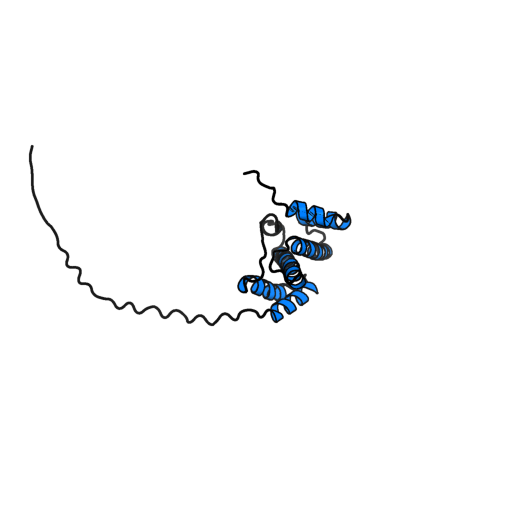285 1.00 93.19 79 LEU A N 1
ATOM 619 C CA . LEU A 1 79 ? -4.683 9.243 -1.573 1.00 93.19 79 LEU A CA 1
ATOM 620 C C . LEU A 1 79 ? -3.934 8.474 -0.483 1.00 93.19 79 LEU A C 1
ATOM 622 O O . LEU A 1 79 ? -4.208 7.299 -0.254 1.00 93.19 79 LEU A O 1
ATOM 626 N N . VAL A 1 80 ? -3.007 9.140 0.211 1.00 95.81 80 VAL A N 1
ATOM 627 C CA . VAL A 1 80 ? -2.179 8.538 1.266 1.00 95.81 80 VAL A CA 1
ATOM 628 C C . VAL A 1 80 ? -2.270 9.302 2.601 1.00 95.81 80 VAL A C 1
ATOM 630 O O . VAL A 1 80 ? -1.240 9.664 3.182 1.00 95.81 80 VAL A O 1
ATOM 633 N N . PRO A 1 81 ? -3.478 9.536 3.154 1.00 94.56 81 PRO A N 1
ATOM 634 C CA . PRO A 1 81 ? -3.683 10.429 4.304 1.00 94.56 81 PRO A CA 1
ATOM 635 C C . PRO A 1 81 ? -2.955 9.954 5.573 1.00 94.56 81 PRO A C 1
ATOM 637 O O . PRO A 1 81 ? -2.514 10.752 6.408 1.00 94.56 81 PRO A O 1
ATOM 640 N N . TRP A 1 82 ? -2.711 8.645 5.699 1.00 97.00 82 TRP A N 1
ATOM 641 C CA . TRP A 1 82 ? -1.935 8.075 6.804 1.00 97.00 82 TRP A CA 1
ATOM 642 C C . TRP A 1 82 ? -0.484 8.572 6.849 1.00 97.00 82 TRP A C 1
ATOM 644 O O . TRP A 1 82 ? 0.136 8.553 7.915 1.00 97.00 82 TRP A O 1
ATOM 654 N N . MET A 1 83 ? 0.077 9.044 5.730 1.00 97.44 83 MET A N 1
ATOM 655 C CA . MET A 1 83 ? 1.462 9.518 5.672 1.00 97.44 83 MET A CA 1
ATOM 656 C C . MET A 1 83 ? 1.679 10.759 6.540 1.00 97.44 83 MET A C 1
ATOM 658 O O . MET A 1 83 ? 2.706 10.861 7.221 1.00 97.44 83 MET A O 1
ATOM 662 N N . VAL A 1 84 ? 0.689 11.650 6.618 1.00 95.75 84 VAL A N 1
ATOM 663 C CA . VAL A 1 84 ? 0.762 12.880 7.423 1.00 95.75 84 VAL A CA 1
ATOM 664 C C . VAL A 1 84 ? 0.225 12.702 8.848 1.00 95.75 84 VAL A C 1
ATOM 666 O O . VAL A 1 84 ? 0.592 13.462 9.748 1.00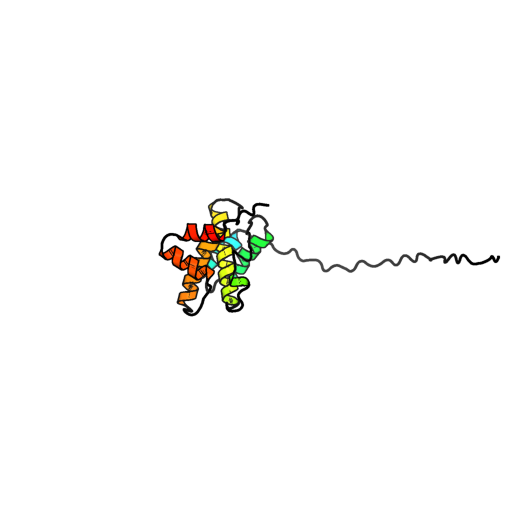 95.75 84 VAL A O 1
ATOM 669 N N . ASN A 1 85 ? -0.559 11.651 9.111 1.00 95.25 85 ASN A N 1
ATOM 670 C CA . ASN A 1 85 ? -1.105 11.375 10.440 1.00 95.25 85 ASN A CA 1
ATOM 671 C C . ASN A 1 85 ? -0.003 10.955 11.435 1.00 95.25 85 ASN A C 1
ATOM 673 O O . ASN A 1 85 ? 0.635 9.914 11.289 1.00 95.25 85 ASN A O 1
ATOM 677 N N . ARG A 1 86 ? 0.243 11.756 12.479 1.00 96.62 86 ARG A N 1
ATOM 678 C CA . ARG A 1 86 ? 1.300 11.495 13.480 1.00 96.62 86 ARG A CA 1
ATOM 679 C C . ARG A 1 86 ? 0.999 10.333 14.430 1.00 96.62 86 ARG A C 1
ATOM 681 O O . ARG A 1 86 ? 1.919 9.868 15.092 1.00 96.62 86 ARG A O 1
ATOM 688 N N . GLN A 1 87 ? -0.254 9.896 14.512 1.00 96.38 87 GLN A N 1
ATOM 689 C CA . GLN A 1 87 ? -0.674 8.793 15.379 1.00 96.38 87 GLN A CA 1
ATOM 690 C C . GLN A 1 87 ? -0.369 7.426 14.756 1.00 96.38 87 GLN A C 1
ATOM 692 O O . GLN A 1 87 ? -0.226 6.446 15.478 1.00 96.38 87 GLN A O 1
ATOM 697 N N . VAL A 1 88 ? -0.211 7.361 13.429 1.00 97.75 88 VAL A N 1
ATOM 698 C CA . VAL A 1 88 ? 0.135 6.120 12.727 1.00 97.75 88 VAL A CA 1
ATOM 699 C C . VAL A 1 88 ? 1.634 5.833 12.903 1.00 97.75 88 VAL A C 1
ATOM 701 O O . VAL A 1 88 ? 2.460 6.686 12.553 1.00 97.75 88 VAL A O 1
ATOM 704 N N . PRO A 1 89 ? 2.033 4.648 13.406 1.00 97.94 89 PRO A N 1
ATOM 705 C CA . PRO A 1 89 ? 3.442 4.287 13.537 1.00 97.94 89 PRO A CA 1
ATOM 706 C C . PRO A 1 89 ? 4.181 4.330 12.193 1.00 97.94 89 PRO A C 1
ATOM 708 O O . PRO A 1 89 ? 3.645 3.924 11.164 1.00 97.94 89 PRO A O 1
ATOM 711 N N . GLN A 1 90 ? 5.447 4.760 12.191 1.00 97.81 90 GLN A N 1
ATOM 712 C CA . GLN A 1 90 ? 6.241 4.904 10.956 1.00 97.81 90 GLN A CA 1
ATOM 713 C C . GLN A 1 90 ? 6.346 3.603 10.148 1.00 97.81 90 GLN A C 1
ATOM 715 O O . GLN A 1 90 ? 6.251 3.622 8.924 1.00 97.81 90 GLN A O 1
ATOM 720 N N . ARG A 1 91 ? 6.480 2.461 10.832 1.00 97.62 91 ARG A N 1
ATOM 721 C CA . ARG A 1 91 ? 6.483 1.141 10.188 1.00 97.62 91 ARG A CA 1
ATOM 722 C C . ARG A 1 91 ? 5.164 0.864 9.463 1.00 97.62 91 ARG A C 1
ATOM 724 O O . ARG A 1 91 ? 5.187 0.425 8.321 1.00 97.62 91 ARG A O 1
ATOM 731 N N . THR A 1 92 ? 4.035 1.160 10.102 1.00 98.38 92 THR A N 1
ATOM 732 C CA . THR A 1 92 ? 2.697 1.004 9.517 1.00 98.38 92 THR A CA 1
ATOM 733 C C . THR A 1 92 ? 2.527 1.895 8.291 1.00 98.38 92 THR A C 1
ATOM 735 O O . THR A 1 92 ? 2.052 1.424 7.264 1.00 98.38 92 THR A O 1
ATOM 738 N N . LYS A 1 93 ? 2.997 3.149 8.349 1.00 98.50 93 LYS A N 1
ATOM 739 C CA . LYS A 1 93 ? 2.994 4.047 7.183 1.00 98.50 93 LYS A CA 1
ATOM 740 C C . LYS A 1 93 ? 3.765 3.466 6.004 1.00 98.50 93 LYS A C 1
ATOM 742 O O . LYS A 1 93 ? 3.260 3.491 4.887 1.00 98.50 93 LYS A O 1
ATOM 747 N N . ALA A 1 94 ? 4.962 2.938 6.263 1.00 98.38 94 ALA A N 1
ATOM 748 C CA . ALA A 1 94 ? 5.791 2.323 5.235 1.00 98.38 94 ALA A CA 1
ATOM 749 C C . ALA A 1 94 ? 5.095 1.107 4.607 1.00 98.38 94 ALA A C 1
ATOM 751 O O . ALA A 1 94 ? 5.040 1.020 3.389 1.00 98.38 94 ALA A O 1
ATOM 752 N N . ILE A 1 95 ? 4.504 0.224 5.419 1.00 98.62 95 ILE A N 1
ATOM 753 C CA . ILE A 1 95 ? 3.769 -0.954 4.930 1.00 98.62 95 ILE A CA 1
ATOM 754 C C . ILE A 1 95 ? 2.579 -0.535 4.056 1.00 98.62 95 ILE A C 1
ATOM 756 O O . ILE A 1 95 ? 2.431 -1.046 2.951 1.00 98.62 95 ILE A O 1
ATOM 760 N N . LEU A 1 96 ? 1.759 0.415 4.516 1.00 98.62 96 LEU A N 1
ATOM 761 C CA . LEU A 1 96 ? 0.581 0.879 3.773 1.00 98.62 96 LEU A CA 1
ATOM 762 C C . LEU A 1 96 ? 0.957 1.592 2.468 1.00 98.62 96 LEU A C 1
ATOM 764 O O . LEU A 1 96 ? 0.310 1.376 1.445 1.00 98.62 96 LEU A O 1
ATOM 768 N N . LEU A 1 97 ? 2.025 2.399 2.479 1.00 98.38 97 LEU A N 1
ATOM 769 C CA . LEU A 1 97 ? 2.551 3.028 1.267 1.00 98.38 97 LEU A CA 1
ATOM 770 C C . LEU A 1 97 ? 3.087 1.980 0.285 1.00 98.38 97 LEU A C 1
ATOM 772 O O . LEU A 1 97 ? 2.788 2.044 -0.903 1.00 98.38 97 LEU A O 1
ATOM 776 N N . SER A 1 98 ? 3.846 0.999 0.773 1.00 98.50 98 SER A N 1
ATOM 777 C CA . SER A 1 98 ? 4.330 -0.109 -0.050 1.00 98.50 98 SER A CA 1
ATOM 778 C C . SER A 1 98 ? 3.186 -0.936 -0.629 1.00 98.50 98 SER A C 1
ATOM 780 O O . SER A 1 98 ? 3.276 -1.333 -1.783 1.00 98.50 98 SER A O 1
ATOM 782 N N . ALA A 1 99 ? 2.097 -1.137 0.117 1.00 98.69 99 ALA A N 1
ATOM 783 C CA . ALA A 1 99 ? 0.884 -1.768 -0.394 1.00 98.69 99 ALA A CA 1
ATOM 784 C C . ALA A 1 99 ? 0.229 -0.933 -1.503 1.00 98.69 99 ALA A C 1
ATOM 786 O O . ALA A 1 99 ? -0.088 -1.471 -2.556 1.00 98.69 99 ALA A O 1
ATOM 787 N N . PHE A 1 100 ? 0.112 0.385 -1.329 1.00 98.44 100 PHE A N 1
ATOM 788 C CA . PHE A 1 100 ? -0.435 1.251 -2.378 1.00 98.44 100 PHE A CA 1
ATOM 789 C C . PHE A 1 100 ? 0.377 1.143 -3.680 1.00 98.44 100 PHE A C 1
ATOM 791 O O . PHE A 1 100 ? -0.178 0.912 -4.753 1.00 98.44 100 PHE A O 1
ATOM 798 N N . VAL A 1 101 ? 1.708 1.225 -3.570 1.00 97.88 101 VAL A N 1
ATOM 799 C CA . VAL A 1 101 ? 2.627 1.075 -4.709 1.00 97.88 101 VAL A CA 1
ATOM 800 C C . VAL A 1 101 ? 2.531 -0.324 -5.323 1.00 97.88 101 VAL A C 1
ATOM 802 O O . VAL A 1 101 ? 2.496 -0.442 -6.541 1.00 97.88 101 VAL A O 1
ATOM 805 N N . ALA A 1 102 ? 2.469 -1.378 -4.505 1.00 98.25 102 ALA A N 1
ATOM 806 C CA . ALA A 1 102 ? 2.390 -2.761 -4.968 1.00 98.25 102 ALA A CA 1
ATOM 807 C C . ALA A 1 102 ? 1.110 -3.041 -5.765 1.00 98.25 102 ALA A C 1
ATOM 809 O O . ALA A 1 102 ? 1.189 -3.645 -6.830 1.00 98.25 102 ALA A O 1
ATOM 810 N N . GLY A 1 103 ? -0.052 -2.587 -5.280 1.00 98.12 103 GLY A N 1
ATOM 811 C CA . GLY A 1 103 ? -1.328 -2.789 -5.975 1.00 98.12 103 GLY A CA 1
ATOM 812 C C . GLY A 1 103 ? -1.361 -2.084 -7.330 1.00 98.12 103 GLY A C 1
ATOM 813 O O . GLY A 1 103 ? -1.772 -2.669 -8.327 1.00 98.12 103 GLY A O 1
ATOM 814 N N . ASN A 1 104 ? -0.846 -0.857 -7.378 1.00 97.12 104 ASN A N 1
ATOM 815 C CA . ASN A 1 104 ? -0.755 -0.081 -8.609 1.00 97.12 104 ASN A CA 1
ATOM 816 C C . ASN A 1 104 ? 0.248 -0.695 -9.604 1.00 97.12 104 ASN A C 1
ATOM 818 O O . ASN A 1 104 ? -0.063 -0.889 -10.776 1.00 97.12 104 ASN A O 1
ATOM 822 N N . PHE A 1 105 ? 1.434 -1.080 -9.121 1.00 96.81 105 PHE A N 1
ATOM 823 C CA . PHE A 1 105 ? 2.454 -1.720 -9.948 1.00 96.81 105 PHE A CA 1
ATOM 824 C C . PHE A 1 105 ? 1.971 -3.060 -10.517 1.00 96.81 105 PHE A C 1
ATOM 826 O O . PHE A 1 105 ? 2.193 -3.324 -11.695 1.00 96.81 105 PHE A O 1
ATOM 833 N N . GLN A 1 106 ? 1.264 -3.873 -9.724 1.00 97.50 106 GLN A N 1
ATOM 834 C CA . GLN A 1 106 ? 0.656 -5.118 -10.197 1.00 97.50 106 GLN A CA 1
ATOM 835 C C . GLN A 1 106 ? -0.338 -4.868 -11.338 1.00 97.50 106 GLN A C 1
ATOM 837 O O . GLN A 1 106 ? -0.228 -5.510 -12.377 1.00 97.50 106 GLN A O 1
ATOM 842 N N . ALA A 1 107 ? -1.256 -3.908 -11.188 1.00 96.62 107 ALA A N 1
ATOM 843 C CA . ALA A 1 107 ? -2.239 -3.595 -12.228 1.00 96.62 107 ALA A CA 1
ATOM 844 C C . ALA A 1 107 ? -1.576 -3.154 -13.545 1.00 96.62 107 ALA A C 1
ATOM 846 O O . ALA A 1 107 ? -1.964 -3.596 -14.623 1.00 96.62 107 ALA A O 1
ATOM 847 N N . GLN A 1 108 ? -0.506 -2.358 -13.464 1.00 95.31 108 GLN A N 1
ATOM 848 C CA . GLN A 1 108 ? 0.272 -1.959 -14.642 1.00 95.31 108 GLN A CA 1
ATOM 849 C C . GLN A 1 108 ? 0.987 -3.135 -15.328 1.00 95.31 108 GLN A C 1
ATOM 851 O O . GLN A 1 108 ? 1.149 -3.149 -16.550 1.00 95.31 108 GLN A O 1
ATOM 856 N N . LEU A 1 109 ? 1.424 -4.135 -14.557 1.00 95.00 109 LEU A N 1
ATOM 857 C CA . LEU A 1 109 ? 1.980 -5.366 -15.118 1.00 95.00 109 LEU A CA 1
ATOM 858 C C . LEU A 1 109 ? 0.903 -6.206 -15.817 1.00 95.00 109 LEU A C 1
ATOM 860 O O . LEU A 1 109 ? 1.177 -6.734 -16.893 1.00 95.00 109 LEU A O 1
ATOM 864 N N . ASP A 1 110 ? -0.288 -6.308 -15.223 1.00 95.56 110 ASP A N 1
ATOM 865 C CA . ASP A 1 110 ? -1.381 -7.163 -15.700 1.00 95.56 110 ASP A CA 1
ATOM 866 C C . ASP A 1 110 ? -2.060 -6.607 -16.961 1.00 95.56 110 ASP A C 1
ATOM 868 O O . ASP A 1 110 ? -2.323 -7.356 -17.903 1.00 95.56 110 ASP A O 1
ATOM 872 N N . ASP A 1 111 ? -2.294 -5.293 -17.013 1.00 91.81 111 ASP A N 1
ATOM 873 C CA . ASP A 1 111 ? -2.970 -4.632 -18.138 1.00 91.81 111 ASP A CA 1
ATOM 874 C C . ASP A 1 111 ? -2.020 -4.276 -19.296 1.00 91.81 111 ASP A C 1
ATOM 876 O O . ASP A 1 111 ? -2.436 -3.666 -20.285 1.00 91.81 111 ASP A O 1
ATOM 880 N N . GLU A 1 112 ? -0.724 -4.585 -19.157 1.00 87.50 112 GLU A N 1
ATOM 881 C CA . GLU A 1 112 ? 0.362 -4.081 -20.015 1.00 87.50 112 GLU A CA 1
ATOM 882 C C . GLU A 1 112 ? 0.327 -2.543 -20.184 1.00 87.50 112 GLU A C 1
ATOM 884 O O . GLU A 1 112 ? 0.882 -1.976 -21.133 1.00 87.50 112 GLU A O 1
ATOM 889 N N . SER A 1 113 ? -0.332 -1.852 -19.249 1.00 85.12 113 SER A N 1
ATOM 890 C CA . SER A 1 113 ? -0.545 -0.413 -19.261 1.00 85.12 113 SER A CA 1
ATOM 891 C C . SER A 1 113 ? 0.447 0.258 -18.318 1.00 85.12 113 SER A C 1
ATOM 893 O O . SER A 1 113 ? 0.732 -0.222 -17.230 1.00 85.12 113 SER A O 1
ATOM 895 N N . LYS A 1 114 ? 0.992 1.397 -18.738 1.00 85.56 114 LYS A N 1
ATOM 896 C CA . LYS A 1 114 ? 1.910 2.220 -17.929 1.00 85.56 114 LYS A CA 1
ATOM 897 C C . LYS A 1 114 ? 1.178 3.353 -17.204 1.00 85.56 114 LYS A C 1
ATOM 899 O O . LYS A 1 114 ? 1.762 4.391 -16.892 1.00 85.56 114 LYS A O 1
ATOM 904 N N . LEU A 1 115 ? -0.137 3.204 -17.068 1.00 88.88 115 LEU A N 1
ATOM 905 C CA . LEU A 1 115 ? -1.010 4.217 -16.502 1.00 88.88 115 LEU A CA 1
ATOM 906 C C . LEU A 1 115 ? -1.216 3.935 -15.021 1.00 88.88 115 LEU A C 1
ATOM 908 O O . LEU A 1 115 ? -1.336 2.791 -14.602 1.00 88.88 115 LEU A O 1
ATOM 912 N N . ASP A 1 116 ? -1.262 5.008 -14.246 1.00 90.06 116 ASP A N 1
ATOM 913 C CA . ASP A 1 116 ? -1.553 4.951 -12.823 1.00 90.06 116 ASP A CA 1
ATOM 914 C C . ASP A 1 116 ? -2.921 4.295 -12.572 1.00 90.06 116 ASP A C 1
ATOM 916 O O . ASP A 1 116 ? -3.944 4.811 -13.024 1.00 90.06 116 ASP A O 1
ATOM 920 N N . ASP A 1 117 ? -2.943 3.189 -11.823 1.00 94.75 117 ASP A N 1
ATOM 921 C CA . ASP A 1 117 ? -4.175 2.587 -11.303 1.00 94.75 117 ASP A CA 1
ATOM 922 C C . ASP A 1 117 ? -4.256 2.806 -9.788 1.00 94.75 117 ASP A C 1
ATOM 924 O O . ASP A 1 117 ? -3.978 1.937 -8.949 1.00 94.75 117 ASP A O 1
ATOM 928 N N . THR A 1 118 ? -4.634 4.033 -9.433 1.00 95.12 118 THR A N 1
ATOM 929 C CA . THR A 1 118 ? -4.850 4.434 -8.042 1.00 95.12 118 THR A CA 1
ATOM 930 C C . THR A 1 118 ? -5.886 3.536 -7.345 1.00 95.12 118 THR A C 1
ATOM 932 O O . THR A 1 118 ? -5.760 3.274 -6.144 1.00 95.12 118 THR A O 1
ATOM 935 N N . ALA A 1 119 ? -6.896 3.032 -8.066 1.00 95.75 119 ALA A N 1
ATOM 936 C CA . ALA A 1 119 ? -7.931 2.185 -7.484 1.00 95.75 119 ALA A CA 1
ATOM 937 C C . ALA A 1 119 ? -7.370 0.815 -7.082 1.00 95.75 119 ALA A C 1
ATOM 939 O O . ALA A 1 119 ? -7.618 0.364 -5.960 1.00 95.75 119 ALA A O 1
ATOM 940 N N . ALA A 1 120 ? -6.561 0.184 -7.937 1.00 97.12 120 ALA A N 1
ATOM 941 C CA . ALA A 1 120 ? -5.850 -1.049 -7.604 1.00 97.12 120 ALA A CA 1
ATOM 942 C C . ALA A 1 120 ? -4.910 -0.862 -6.404 1.00 97.12 120 ALA A C 1
ATOM 944 O O . ALA A 1 120 ? -4.901 -1.693 -5.490 1.00 97.12 120 ALA A O 1
ATOM 945 N N . GLY A 1 121 ? -4.188 0.264 -6.354 1.00 97.50 121 GLY A N 1
ATOM 946 C CA . GLY A 1 121 ? -3.367 0.639 -5.202 1.00 97.50 121 GLY A CA 1
ATOM 947 C C . GLY A 1 121 ? -4.171 0.687 -3.900 1.00 97.50 121 GLY A C 1
ATOM 948 O O . GLY A 1 121 ? -3.829 0.004 -2.934 1.00 97.50 121 GLY A O 1
ATOM 949 N N . LEU A 1 122 ? -5.282 1.433 -3.877 1.00 97.88 122 LEU A N 1
ATOM 950 C CA . LEU A 1 122 ? -6.141 1.556 -2.692 1.00 97.88 122 LEU A CA 1
ATOM 951 C C . LEU A 1 122 ? -6.784 0.228 -2.281 1.00 97.88 122 LEU A C 1
ATOM 953 O O . LEU A 1 122 ? -6.819 -0.078 -1.088 1.00 97.88 122 LEU A O 1
ATOM 957 N N . ARG A 1 123 ? -7.259 -0.584 -3.235 1.00 98.25 123 ARG A N 1
ATOM 958 C CA . ARG A 1 123 ? -7.819 -1.914 -2.938 1.00 98.25 123 ARG A CA 1
ATOM 959 C C . ARG A 1 123 ? -6.804 -2.781 -2.197 1.00 98.25 123 ARG A C 1
ATOM 961 O O . ARG A 1 123 ? -7.136 -3.343 -1.153 1.00 98.25 123 ARG A O 1
ATOM 968 N N . TYR A 1 124 ? -5.563 -2.833 -2.682 1.00 98.69 124 TYR A N 1
ATOM 969 C CA . TYR A 1 124 ? -4.530 -3.632 -2.031 1.00 98.69 124 TYR A CA 1
ATOM 970 C C . TYR A 1 124 ? -4.094 -3.041 -0.678 1.00 98.69 124 TYR A C 1
ATOM 972 O O . TYR A 1 124 ? -3.885 -3.777 0.289 1.00 98.69 124 TYR A O 1
ATOM 980 N N . THR A 1 125 ? -4.053 -1.710 -0.539 1.00 98.62 125 THR A N 1
ATOM 981 C CA . THR A 1 125 ? -3.842 -1.059 0.764 1.00 98.62 125 THR A CA 1
ATOM 982 C C . THR A 1 125 ? -4.905 -1.453 1.790 1.00 98.62 125 THR A C 1
ATOM 984 O O . THR A 1 125 ? -4.550 -1.725 2.936 1.00 98.62 125 THR A O 1
ATOM 987 N N . VAL A 1 126 ? -6.186 -1.517 1.405 1.00 98.56 126 VAL A N 1
ATOM 988 C CA . VAL A 1 126 ? -7.286 -1.933 2.297 1.00 98.56 126 VAL A CA 1
ATOM 989 C C . VAL A 1 126 ? -7.069 -3.358 2.805 1.00 98.56 126 VAL A C 1
ATOM 991 O O . VAL A 1 126 ? -7.186 -3.600 4.003 1.00 98.56 126 VAL A O 1
ATOM 994 N N . GLU A 1 127 ? -6.674 -4.289 1.936 1.00 98.62 127 GLU A N 1
ATOM 995 C CA . GLU A 1 127 ? -6.380 -5.673 2.336 1.00 98.62 127 GLU A CA 1
ATOM 996 C C . GLU A 1 127 ? -5.226 -5.764 3.342 1.00 98.62 127 GLU A C 1
ATOM 998 O O . GLU A 1 127 ? -5.306 -6.483 4.342 1.00 98.62 127 GLU A O 1
ATOM 1003 N N . VAL A 1 128 ? -4.144 -5.017 3.108 1.00 98.75 128 VAL A N 1
ATOM 1004 C CA . VAL A 1 128 ? -2.999 -4.977 4.029 1.00 98.75 128 VAL A CA 1
ATOM 1005 C C . VAL A 1 128 ? -3.368 -4.285 5.344 1.00 98.75 128 VAL A C 1
ATOM 1007 O O . VAL A 1 128 ? -2.911 -4.701 6.411 1.00 98.75 128 VAL A O 1
ATOM 1010 N N . TYR A 1 129 ? -4.227 -3.267 5.299 1.00 98.69 129 TYR A N 1
ATOM 1011 C CA . TYR A 1 129 ? -4.739 -2.594 6.488 1.00 98.69 129 TYR A CA 1
ATOM 1012 C C . TYR A 1 129 ? -5.584 -3.524 7.366 1.00 98.69 129 TYR A C 1
ATOM 1014 O O . TYR A 1 129 ? -5.396 -3.544 8.582 1.00 98.69 129 TYR A O 1
ATOM 1022 N N . GLU A 1 130 ? -6.445 -4.356 6.777 1.00 98.56 130 GLU A N 1
ATOM 1023 C CA . GLU A 1 130 ? -7.197 -5.374 7.519 1.00 98.56 130 GLU A CA 1
ATOM 1024 C C . GLU A 1 130 ? -6.259 -6.357 8.240 1.00 98.56 130 GLU A C 1
ATOM 1026 O O . GLU A 1 130 ? -6.473 -6.646 9.418 1.00 98.56 130 GLU A O 1
ATOM 1031 N N . LYS A 1 131 ? -5.177 -6.811 7.583 1.00 98.62 131 LYS A N 1
ATOM 1032 C CA . LYS A 1 131 ? -4.142 -7.654 8.218 1.00 98.62 131 LYS A CA 1
ATOM 1033 C C . LYS A 1 131 ? -3.458 -6.935 9.387 1.00 98.62 131 LYS A C 1
ATOM 1035 O O . LYS A 1 131 ? -3.255 -7.527 10.442 1.00 98.62 131 LYS A O 1
ATOM 1040 N N . LEU A 1 132 ? -3.138 -5.649 9.233 1.00 98.44 132 LEU A N 1
ATOM 1041 C CA . LEU A 1 132 ? -2.570 -4.837 10.315 1.00 98.44 132 LEU A CA 1
ATOM 1042 C C . LEU A 1 132 ? -3.534 -4.699 11.503 1.00 98.44 132 LEU A C 1
ATOM 1044 O O . LEU A 1 132 ? -3.091 -4.809 12.642 1.00 98.44 132 LEU A O 1
ATOM 1048 N N . LYS A 1 133 ? -4.838 -4.503 11.260 1.00 98.06 133 LYS A N 1
ATOM 1049 C CA . LYS A 1 133 ? -5.852 -4.432 12.328 1.00 98.06 133 LYS A CA 1
ATOM 1050 C C . LYS A 1 133 ? -6.053 -5.754 13.065 1.00 98.06 133 LYS A C 1
ATOM 1052 O O . LYS A 1 133 ? -6.461 -5.740 14.222 1.00 98.06 133 LYS A O 1
ATOM 1057 N N . GLN A 1 134 ? -5.798 -6.889 12.415 1.00 98.31 134 GLN A N 1
ATOM 1058 C CA . GLN A 1 134 ? -5.834 -8.195 13.078 1.00 98.31 134 GLN A CA 1
ATOM 1059 C C . GLN A 1 134 ? -4.701 -8.334 14.109 1.00 98.31 134 GLN A C 1
ATOM 1061 O O . GLN A 1 134 ? -4.936 -8.876 15.186 1.00 98.31 134 GLN A O 1
ATOM 1066 N N . GLU A 1 135 ? -3.509 -7.806 13.809 1.00 97.69 135 GLU A N 1
ATOM 1067 C CA . GLU A 1 135 ? -2.359 -7.773 14.731 1.00 97.69 135 GLU A CA 1
ATOM 1068 C C . GLU A 1 135 ? -2.497 -6.686 15.811 1.00 97.69 135 GLU A C 1
ATOM 1070 O O . GLU A 1 135 ? -2.157 -6.905 16.974 1.00 97.69 135 GLU A O 1
ATOM 1075 N N . ASP A 1 136 ? -3.017 -5.514 15.440 1.00 97.88 136 ASP A N 1
ATOM 1076 C CA . ASP A 1 136 ? -3.270 -4.391 16.344 1.00 97.88 136 ASP A CA 1
ATOM 1077 C C . ASP A 1 136 ? -4.690 -3.829 16.149 1.00 97.88 136 ASP A C 1
ATOM 1079 O O . ASP A 1 136 ? -4.900 -2.912 15.348 1.00 97.88 136 ASP A O 1
ATOM 1083 N N . PRO A 1 137 ? -5.679 -4.315 16.925 1.00 97.94 137 PRO A N 1
ATOM 1084 C CA . PRO A 1 137 ? -7.056 -3.827 16.851 1.00 97.94 137 PRO A CA 1
ATOM 1085 C C . PRO A 1 137 ? -7.234 -2.354 17.244 1.00 97.94 137 PRO A C 1
ATOM 1087 O O . PRO A 1 137 ? -8.314 -1.801 17.038 1.00 97.94 137 PRO A O 1
ATOM 1090 N N . THR A 1 138 ? -6.214 -1.720 17.838 1.00 97.38 138 THR A N 1
ATOM 1091 C CA . THR A 1 138 ? -6.248 -0.301 18.226 1.00 97.38 138 THR A CA 1
ATOM 1092 C C . THR A 1 138 ? -5.778 0.634 17.114 1.00 97.38 138 THR A C 1
ATOM 1094 O O . THR A 1 138 ? -5.949 1.850 17.225 1.00 97.38 138 THR A O 1
ATOM 1097 N N . LEU A 1 139 ? -5.223 0.088 16.027 1.00 97.81 139 LEU A N 1
ATOM 1098 C CA . LEU A 1 139 ? -4.821 0.859 14.862 1.00 97.81 139 LEU A CA 1
ATOM 1099 C C . LEU A 1 139 ? -6.047 1.481 14.182 1.00 97.81 139 LEU A C 1
ATOM 1101 O O . LEU A 1 139 ? -6.888 0.782 13.617 1.00 97.81 139 LEU A O 1
ATOM 1105 N N . MET A 1 140 ? -6.093 2.813 14.161 1.00 97.25 140 MET A N 1
ATOM 1106 C CA . MET A 1 140 ? -7.149 3.582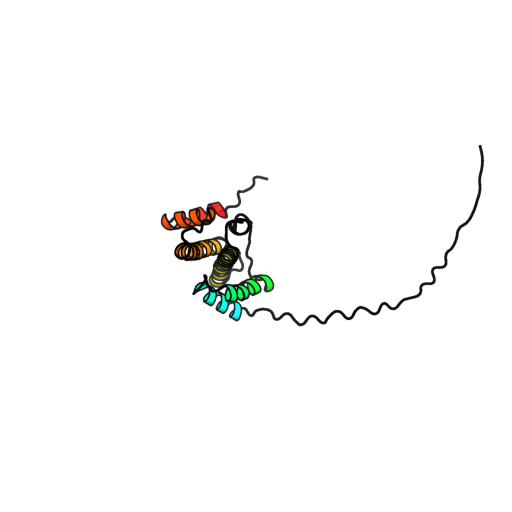 13.505 1.00 97.25 140 MET A CA 1
ATOM 1107 C C . MET A 1 140 ? -6.573 4.503 12.432 1.00 97.25 140 MET A C 1
ATOM 1109 O O . MET A 1 140 ? -5.672 5.304 12.694 1.00 97.25 140 MET A O 1
ATOM 1113 N N . VAL A 1 141 ? -7.123 4.397 11.226 1.00 96.88 141 VAL A N 1
ATOM 1114 C CA . VAL A 1 141 ? -6.885 5.307 10.103 1.00 96.88 141 VAL A CA 1
ATOM 1115 C C . VAL A 1 141 ? -8.253 5.550 9.488 1.00 96.88 141 VAL A C 1
ATOM 1117 O O . VAL A 1 141 ? -8.747 4.692 8.766 1.00 96.88 141 VAL A O 1
ATOM 1120 N N . ALA A 1 142 ? -8.875 6.684 9.818 1.00 96.38 142 ALA A N 1
ATOM 1121 C CA . ALA A 1 142 ? -10.292 6.934 9.549 1.00 96.38 142 ALA A CA 1
ATOM 1122 C C . ALA A 1 142 ? -10.676 6.669 8.084 1.00 96.38 142 ALA A C 1
ATOM 1124 O O . ALA A 1 142 ? -11.661 5.989 7.818 1.00 96.38 142 ALA A O 1
ATOM 1125 N N . GLU A 1 143 ? -9.853 7.122 7.143 1.00 95.94 143 GLU A N 1
ATOM 1126 C CA . GLU A 1 143 ? -10.084 6.948 5.711 1.00 95.94 143 GLU A CA 1
ATOM 1127 C C . GLU A 1 143 ? -10.014 5.471 5.291 1.00 95.94 143 GLU A C 1
ATOM 1129 O O . GLU A 1 143 ? -10.820 5.013 4.486 1.00 95.94 143 GLU A O 1
ATOM 1134 N N . LEU A 1 144 ? -9.100 4.684 5.870 1.00 97.81 144 LEU A N 1
ATOM 1135 C CA . LEU A 1 144 ? -9.024 3.247 5.592 1.00 97.81 144 LEU A CA 1
ATOM 1136 C C . LEU A 1 144 ? -10.132 2.466 6.310 1.00 97.81 144 LEU A C 1
ATOM 1138 O O . LEU A 1 144 ? -10.646 1.507 5.744 1.00 97.81 144 LEU A O 1
ATOM 1142 N N . ASP A 1 145 ? -10.545 2.880 7.510 1.00 98.12 145 ASP A N 1
ATOM 1143 C CA . ASP A 1 145 ? -11.705 2.313 8.210 1.00 98.12 145 ASP A CA 1
ATOM 1144 C C . ASP A 1 145 ? -12.998 2.506 7.394 1.00 98.12 145 ASP A C 1
ATOM 1146 O O . ASP A 1 145 ? -13.822 1.591 7.294 1.00 98.12 145 ASP A O 1
ATOM 1150 N N . GLU A 1 146 ? -13.164 3.670 6.756 1.00 97.56 146 GLU A N 1
ATOM 1151 C CA . GLU A 1 146 ? -14.270 3.931 5.830 1.00 97.56 146 GLU A CA 1
ATOM 1152 C C . GLU A 1 146 ? -14.233 3.002 4.610 1.00 97.56 146 GLU A C 1
ATOM 1154 O O . GLU A 1 146 ? -15.265 2.423 4.253 1.00 97.56 146 GLU A O 1
ATOM 1159 N N . LEU A 1 147 ? -13.057 2.808 4.000 1.00 97.88 147 LEU A N 1
ATOM 1160 C CA . LEU A 1 147 ? -12.891 1.895 2.866 1.00 97.88 147 LEU A CA 1
ATOM 1161 C C . LEU A 1 147 ? -13.120 0.425 3.257 1.00 97.88 147 LEU A C 1
ATOM 1163 O O . LEU A 1 147 ? -13.789 -0.295 2.517 1.00 97.88 147 LEU A O 1
ATOM 1167 N N . VAL A 1 148 ? -12.650 -0.021 4.427 1.00 98.38 148 VAL A N 1
ATOM 1168 C CA . VAL A 1 148 ? -12.947 -1.365 4.959 1.00 98.38 148 VAL A CA 1
ATOM 1169 C C . VAL A 1 148 ? -14.455 -1.543 5.132 1.00 98.38 148 VAL A C 1
ATOM 1171 O O . VAL A 1 148 ? -15.026 -2.510 4.631 1.00 98.38 148 VAL A O 1
ATOM 1174 N N . SER A 1 149 ? -15.139 -0.573 5.748 1.00 98.25 149 SER A N 1
ATOM 1175 C CA . SER A 1 149 ? -16.597 -0.641 5.897 1.00 98.25 149 SER A CA 1
ATOM 1176 C C . SER A 1 149 ? -17.321 -0.666 4.546 1.00 98.25 149 SER A C 1
ATOM 1178 O O . SER A 1 149 ? -18.361 -1.314 4.410 1.00 98.25 149 SER A O 1
ATOM 1180 N N . ALA A 1 150 ? -16.795 0.031 3.535 1.00 98.25 150 ALA A N 1
ATOM 1181 C CA . ALA A 1 150 ? -17.340 -0.003 2.183 1.00 98.25 150 ALA A CA 1
ATOM 1182 C C . ALA A 1 150 ? -17.126 -1.368 1.500 1.00 98.25 150 ALA A C 1
ATOM 1184 O O . ALA A 1 150 ? -18.031 -1.902 0.853 1.00 98.25 150 ALA A O 1
ATOM 1185 N N . LYS A 1 151 ? -15.960 -1.989 1.702 1.00 98.31 151 LYS A N 1
ATOM 1186 C CA . LYS A 1 151 ? -15.671 -3.358 1.254 1.00 98.31 151 LYS A CA 1
ATOM 1187 C C . LYS A 1 151 ? -16.662 -4.363 1.838 1.00 98.31 151 LYS A C 1
ATOM 1189 O O . LYS A 1 151 ? -17.257 -5.126 1.082 1.00 98.31 151 LYS A O 1
ATOM 1194 N N . GLU A 1 152 ? -16.923 -4.303 3.142 1.00 98.19 152 GLU A N 1
ATOM 1195 C CA . GLU A 1 152 ? -17.904 -5.168 3.821 1.00 98.19 152 GLU A CA 1
ATOM 1196 C C . GLU A 1 152 ? -19.335 -5.000 3.281 1.00 98.19 152 GLU A C 1
ATOM 1198 O O . GLU A 1 152 ? -20.119 -5.948 3.261 1.00 98.19 152 GLU A O 1
ATOM 1203 N N . LYS A 1 153 ? -19.680 -3.794 2.817 1.00 98.25 153 LYS A N 1
ATOM 1204 C CA . LYS A 1 153 ? -20.989 -3.461 2.231 1.00 98.25 153 LYS A CA 1
ATOM 1205 C C . LYS A 1 153 ? -21.079 -3.745 0.728 1.00 98.25 153 LYS A C 1
ATOM 1207 O O . LYS A 1 153 ? -22.139 -3.523 0.145 1.00 98.25 153 LYS A O 1
ATOM 1212 N N . GLY A 1 154 ? -19.998 -4.206 0.095 1.00 97.94 154 GLY A N 1
ATOM 1213 C CA . GLY A 1 154 ? -19.943 -4.449 -1.347 1.00 97.94 154 GLY A CA 1
ATOM 1214 C C . GLY A 1 154 ? -19.949 -3.174 -2.199 1.00 97.94 154 GLY A C 1
ATOM 1215 O O . GLY A 1 154 ? -20.362 -3.223 -3.352 1.00 97.94 154 GLY A O 1
ATOM 1216 N N . ASN A 1 155 ? -19.527 -2.032 -1.645 1.00 98.00 155 ASN A N 1
ATOM 1217 C CA . ASN A 1 155 ? -19.482 -0.742 -2.343 1.00 98.00 155 ASN A CA 1
ATOM 1218 C C . ASN A 1 155 ? -18.105 -0.053 -2.266 1.00 98.00 155 ASN A C 1
ATOM 1220 O O . ASN A 1 155 ? -18.027 1.177 -2.308 1.00 98.00 155 ASN A O 1
ATOM 1224 N N . LEU A 1 156 ? -17.027 -0.844 -2.172 1.00 97.31 156 LEU A N 1
ATOM 1225 C CA . LEU A 1 156 ? -15.644 -0.356 -2.121 1.00 97.31 156 LEU A CA 1
ATOM 1226 C C . LEU A 1 156 ? -15.302 0.552 -3.305 1.00 97.31 156 LEU A C 1
ATOM 1228 O O . LEU A 1 156 ? -14.775 1.637 -3.092 1.00 97.31 156 LEU A O 1
ATOM 1232 N N . ASP A 1 157 ? -15.653 0.147 -4.525 1.00 95.75 157 ASP A N 1
ATOM 1233 C CA . ASP A 1 157 ? -15.314 0.901 -5.739 1.00 95.75 157 ASP A CA 1
ATOM 1234 C C . ASP A 1 157 ? -15.913 2.306 -5.717 1.00 95.75 157 ASP A C 1
ATOM 1236 O O . ASP A 1 157 ? -15.197 3.284 -5.870 1.00 95.75 157 ASP A O 1
ATOM 1240 N N . SER A 1 158 ? -17.192 2.438 -5.359 1.00 95.94 158 SER A N 1
ATOM 1241 C CA . SER A 1 158 ? -17.825 3.753 -5.206 1.00 95.94 158 SER A CA 1
ATOM 1242 C C . SER A 1 158 ? -17.241 4.585 -4.055 1.00 95.94 158 SER A C 1
ATOM 1244 O O . SER A 1 158 ? -17.395 5.806 -4.026 1.00 95.94 158 SER A O 1
ATOM 1246 N N . ALA A 1 159 ? -16.632 3.958 -3.046 1.00 96.25 159 ALA A N 1
ATOM 1247 C CA . ALA A 1 159 ? -15.925 4.681 -1.992 1.00 96.25 159 ALA A CA 1
ATOM 1248 C C . ALA A 1 159 ? -14.553 5.169 -2.471 1.00 96.25 159 ALA A C 1
ATOM 1250 O O . ALA A 1 159 ? -14.216 6.325 -2.223 1.00 96.25 159 ALA A O 1
ATOM 1251 N N . ILE A 1 160 ? -13.828 4.333 -3.215 1.00 95.44 160 ILE A N 1
ATOM 1252 C CA . ILE A 1 160 ? -12.581 4.698 -3.889 1.00 95.44 160 ILE A CA 1
ATOM 1253 C C . ILE A 1 160 ? -12.836 5.834 -4.880 1.00 95.44 160 ILE A C 1
ATOM 1255 O O . ILE A 1 160 ? -12.173 6.855 -4.770 1.00 95.44 160 ILE A O 1
ATOM 1259 N N . ASP A 1 161 ? -13.850 5.735 -5.741 1.00 93.75 161 ASP A N 1
ATOM 1260 C CA . ASP A 1 161 ? -14.199 6.773 -6.722 1.00 93.75 161 ASP A CA 1
ATOM 1261 C C . ASP A 1 161 ? -14.473 8.135 -6.071 1.00 93.75 161 ASP A C 1
ATOM 1263 O O . ASP A 1 161 ? -14.147 9.178 -6.626 1.00 93.75 161 ASP A O 1
ATOM 1267 N N . ARG A 1 162 ? -15.051 8.164 -4.864 1.00 92.75 162 ARG A N 1
ATOM 1268 C CA . ARG A 1 162 ? -15.240 9.416 -4.107 1.00 92.75 162 ARG A CA 1
ATOM 1269 C C . ARG A 1 162 ? -13.930 9.960 -3.540 1.00 92.75 162 ARG A C 1
ATOM 1271 O O . ARG A 1 162 ? -13.794 11.167 -3.360 1.00 92.75 162 ARG A O 1
ATOM 1278 N N . MET A 1 163 ? -12.980 9.088 -3.222 1.00 90.69 163 MET A N 1
ATOM 1279 C CA . MET A 1 163 ? -11.667 9.464 -2.702 1.00 90.69 163 MET A CA 1
ATOM 1280 C C . MET A 1 163 ? -10.724 9.923 -3.818 1.00 90.69 163 MET A C 1
ATOM 1282 O O . MET A 1 163 ? -9.960 10.859 -3.595 1.00 90.69 163 MET A O 1
ATOM 1286 N N . THR A 1 164 ? -10.802 9.299 -4.994 1.00 90.56 164 THR A N 1
ATOM 1287 C CA . THR A 1 164 ? -9.973 9.579 -6.177 1.00 90.56 164 THR A CA 1
ATOM 1288 C C . THR A 1 164 ? -10.583 10.619 -7.103 1.00 90.56 164 THR A C 1
ATOM 1290 O O . THR A 1 164 ? -9.844 11.262 -7.844 1.00 90.56 164 THR A O 1
ATOM 1293 N N . GLY A 1 165 ? -11.908 10.776 -7.067 1.00 85.19 165 GLY A N 1
ATOM 1294 C CA . GLY A 1 165 ? -12.647 11.734 -7.866 1.00 85.19 165 GLY A CA 1
ATOM 1295 C C . GLY A 1 165 ? -12.103 13.130 -7.641 1.00 85.19 165 GLY A C 1
ATOM 1296 O O . GLY A 1 165 ? -12.273 13.692 -6.556 1.00 85.19 165 GLY A O 1
ATOM 1297 N N . ASP A 1 166 ? -11.449 13.629 -8.691 1.00 61.00 166 ASP A N 1
ATOM 1298 C CA . ASP A 1 166 ? -11.138 15.030 -8.917 1.00 61.00 166 ASP A CA 1
ATOM 1299 C C . ASP A 1 166 ? -12.430 15.792 -8.630 1.00 61.00 166 ASP A C 1
ATOM 1301 O O . ASP A 1 166 ? -13.448 15.609 -9.304 1.00 61.00 166 ASP A O 1
ATOM 1305 N N . ASP A 1 167 ? -12.442 16.533 -7.530 1.00 51.53 167 ASP A N 1
ATOM 1306 C CA . ASP A 1 167 ? -13.454 17.513 -7.185 1.00 51.53 167 ASP A CA 1
ATOM 1307 C C . ASP A 1 167 ? -13.369 18.566 -8.270 1.00 51.53 167 ASP A C 1
ATOM 1309 O O . ASP A 1 167 ? -12.719 19.579 -8.059 1.00 51.53 167 ASP A O 1
ATOM 1313 N N . GLY A 1 168 ? -13.943 18.233 -9.437 1.00 45.88 168 GLY A N 1
ATOM 1314 C CA . GLY A 1 168 ? -13.828 18.922 -10.710 1.00 45.88 168 GLY A CA 1
ATOM 1315 C C . GLY A 1 168 ? -14.002 20.397 -1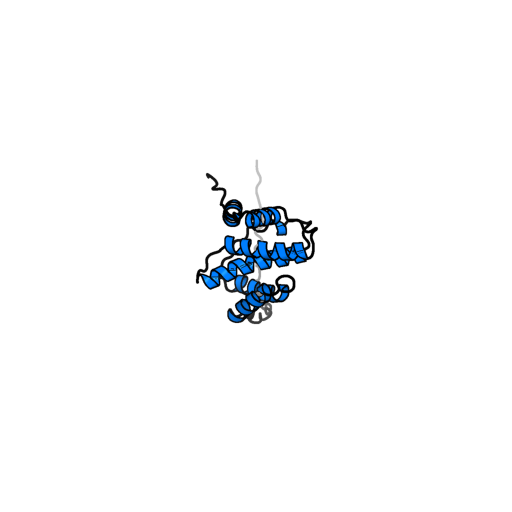0.479 1.00 45.88 168 GLY A C 1
ATOM 1316 O O . GLY A 1 168 ? -15.125 20.897 -10.455 1.00 45.88 168 GLY A O 1
ATOM 1317 N N . GLY A 1 169 ? -12.869 21.042 -10.215 1.00 42.22 169 GLY A N 1
ATOM 1318 C CA . GLY A 1 169 ? -12.806 22.427 -9.852 1.00 42.22 169 GLY A CA 1
ATOM 1319 C C . GLY A 1 169 ? -13.238 23.142 -11.098 1.00 42.22 169 GLY A C 1
ATOM 1320 O O . GLY A 1 169 ? -12.475 23.222 -12.056 1.00 42.22 169 GLY A O 1
ATOM 1321 N N . ASP A 1 170 ? -14.493 23.568 -11.087 1.00 48.03 170 ASP A N 1
ATOM 1322 C CA . ASP A 1 170 ? -14.986 24.666 -11.886 1.00 48.03 170 ASP A CA 1
ATOM 1323 C C . ASP A 1 170 ? -13.996 25.838 -11.688 1.00 48.03 170 ASP A C 1
ATOM 1325 O O . ASP A 1 170 ? -14.132 26.622 -10.745 1.00 48.03 170 ASP A O 1
ATOM 1329 N N . GLU A 1 171 ? -12.944 25.897 -12.512 1.00 43.38 171 GLU A N 1
ATOM 1330 C CA . GLU A 1 171 ? -12.138 27.102 -12.754 1.00 43.38 171 GLU A CA 1
ATOM 1331 C C . GLU A 1 171 ? -12.894 28.066 -13.678 1.00 43.38 171 GLU A C 1
ATOM 1333 O O . GLU A 1 171 ? -13.450 27.618 -14.711 1.00 43.38 171 GLU A O 1
#

Organism: NCBI:txid398773

Sequence (171 aa):
MHYMKRCLILLVLCAMTSVAVAEPDEPRREPQRTVAKSDAVDALHSFQDDPLNGLPAAQIFTKYVKEDGEYHISMTERLVPWMVNRQVPQRTKAILLSAFVAGNFQAQLDDESKLDDTAAGLRYTVEVYEKLKQEDPTLMVAELDELVSAKEKGNLDSAIDRMTGDDGGDE

pLDDT: mean 87.59, std 16.16, range [41.69, 98.75]

Secondary structure (DSSP, 8-state):
---------------------------------PPPHHHHHHHHHHHHH-TTT-HHHHHHHHHHHHHHSSS-----TTT-GGGT-TTS-HHHHHHHHHHHHHHHHHHHHHS---S--HHHHHHHHHHHHHHHHHH-TT---HHHHHHHHHHHTT-HHHHHHHHHS------

Radius of gyration: 27.72 Å; chains: 1; bounding box: 68×93×38 Å